Protein AF-A0A2M7W4J2-F1 (afdb_monomer_lite)

Organism: NCBI:txid1974499

Structure (mmCIF, N/CA/C/O backbone):
data_AF-A0A2M7W4J2-F1
#
_entry.id   AF-A0A2M7W4J2-F1
#
loop_
_atom_site.group_PDB
_atom_site.id
_atom_site.type_symbol
_atom_site.label_atom_id
_atom_site.label_alt_id
_atom_site.label_comp_id
_atom_site.label_asym_id
_atom_site.label_entity_id
_atom_site.label_seq_id
_atom_site.pdbx_PDB_ins_code
_atom_site.Cartn_x
_atom_site.Cartn_y
_atom_site.Cartn_z
_atom_site.occupancy
_atom_site.B_iso_or_equiv
_atom_site.auth_seq_id
_atom_site.auth_comp_id
_atom_site.auth_asym_id
_atom_site.auth_atom_id
_atom_site.pdbx_PDB_model_num
ATOM 1 N N . MET A 1 1 ? 3.471 -0.949 -27.650 1.00 71.94 1 MET A N 1
ATOM 2 C CA . MET A 1 1 ? 4.152 -2.247 -27.428 1.00 71.94 1 MET A CA 1
ATOM 3 C C . MET A 1 1 ? 5.600 -1.988 -27.048 1.00 71.94 1 MET A C 1
ATOM 5 O O . MET A 1 1 ? 6.153 -1.017 -27.544 1.00 71.94 1 MET A O 1
ATOM 9 N N . PRO A 1 2 ? 6.216 -2.787 -26.165 1.00 87.62 2 PRO A N 1
ATOM 10 C CA . PRO A 1 2 ? 7.646 -2.674 -25.909 1.00 87.62 2 PRO A CA 1
ATOM 11 C C . PRO A 1 2 ? 8.439 -3.092 -27.154 1.00 87.62 2 PRO A C 1
ATOM 13 O O . PRO A 1 2 ? 8.385 -4.252 -27.564 1.00 87.62 2 PRO A O 1
ATOM 16 N N . ILE A 1 3 ? 9.152 -2.140 -27.753 1.00 91.50 3 ILE A N 1
ATOM 17 C CA . ILE A 1 3 ? 9.904 -2.352 -28.999 1.00 91.50 3 ILE A CA 1
ATOM 18 C C . ILE A 1 3 ? 11.287 -2.936 -28.679 1.00 91.50 3 ILE A C 1
ATOM 20 O O . ILE A 1 3 ? 11.673 -3.972 -29.218 1.00 91.50 3 ILE A O 1
ATOM 24 N N . THR A 1 4 ? 11.995 -2.344 -27.716 1.00 96.81 4 THR A N 1
ATOM 25 C CA . THR A 1 4 ? 13.329 -2.789 -27.291 1.00 96.81 4 THR A CA 1
ATOM 26 C C . THR A 1 4 ? 13.275 -3.996 -26.346 1.00 96.81 4 THR A C 1
ATOM 28 O O . THR A 1 4 ? 12.292 -4.233 -25.633 1.00 96.81 4 THR A O 1
ATOM 31 N N . SER A 1 5 ? 14.363 -4.768 -26.292 1.00 94.06 5 SER A N 1
ATOM 32 C CA . SER A 1 5 ? 14.517 -5.907 -25.371 1.00 94.06 5 SER A CA 1
ATOM 33 C C . SER A 1 5 ? 14.395 -5.489 -23.896 1.00 94.06 5 SER A C 1
ATOM 35 O O . SER A 1 5 ? 13.740 -6.176 -23.104 1.00 94.06 5 SER A O 1
ATOM 37 N N . SER A 1 6 ? 14.940 -4.323 -23.536 1.00 94.94 6 SER A N 1
ATOM 38 C CA . SER A 1 6 ? 14.824 -3.730 -22.199 1.00 94.94 6 SER A CA 1
ATOM 39 C C . SER A 1 6 ? 13.374 -3.393 -21.845 1.00 94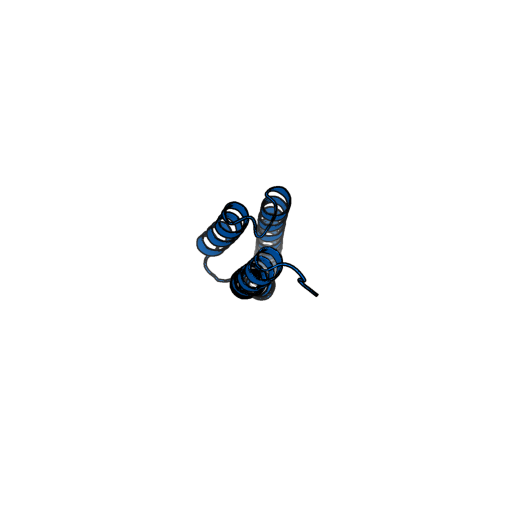.94 6 SER A C 1
ATOM 41 O O . SER A 1 6 ? 12.918 -3.730 -20.749 1.00 94.94 6 SER A O 1
ATOM 43 N N . ALA A 1 7 ? 12.606 -2.834 -22.785 1.00 96.31 7 ALA A N 1
ATOM 44 C CA . ALA A 1 7 ? 11.189 -2.550 -22.587 1.00 96.31 7 ALA A CA 1
ATOM 45 C C . ALA A 1 7 ? 10.363 -3.838 -22.408 1.00 96.31 7 ALA A C 1
ATOM 47 O O . ALA A 1 7 ? 9.479 -3.892 -21.549 1.00 96.31 7 ALA A O 1
ATOM 48 N N . LYS A 1 8 ? 10.674 -4.910 -23.155 1.00 96.19 8 LYS A N 1
ATOM 49 C CA . LYS A 1 8 ? 10.005 -6.220 -23.006 1.00 96.19 8 LYS A CA 1
ATOM 50 C C . LYS A 1 8 ? 10.259 -6.810 -21.615 1.00 96.19 8 LYS A C 1
ATOM 52 O O . LYS A 1 8 ? 9.330 -7.295 -20.964 1.00 96.19 8 LYS A O 1
ATOM 57 N N . LYS A 1 9 ? 11.499 -6.714 -21.118 1.00 95.69 9 LYS A N 1
ATOM 58 C CA . LYS A 1 9 ? 11.864 -7.121 -19.749 1.00 95.69 9 LYS A CA 1
ATOM 59 C C . LYS A 1 9 ? 11.140 -6.276 -18.699 1.00 95.69 9 LYS A C 1
ATOM 61 O O . LYS A 1 9 ? 10.588 -6.833 -17.750 1.00 95.69 9 LYS A O 1
ATOM 66 N N . ALA A 1 10 ? 11.100 -4.956 -18.877 1.00 96.31 10 ALA A N 1
ATOM 67 C CA . ALA A 1 10 ? 10.411 -4.046 -17.967 1.00 96.31 10 ALA A CA 1
ATOM 68 C C . ALA A 1 10 ? 8.914 -4.377 -17.854 1.00 96.31 10 ALA A C 1
ATOM 70 O O . ALA A 1 10 ? 8.391 -4.441 -16.741 1.00 96.31 10 ALA A O 1
ATOM 71 N N . LEU A 1 11 ? 8.249 -4.679 -18.976 1.00 96.25 11 LEU A N 1
ATOM 72 C CA . LEU A 1 11 ? 6.848 -5.106 -18.992 1.00 96.25 11 LEU A CA 1
ATOM 73 C C . LEU A 1 11 ? 6.641 -6.385 -18.169 1.00 96.25 11 LEU A C 1
ATOM 75 O O . LEU A 1 11 ? 5.750 -6.425 -17.319 1.00 96.25 11 LEU A O 1
ATOM 79 N N . ARG A 1 12 ? 7.493 -7.400 -18.353 1.00 95.44 12 ARG A N 1
ATOM 80 C CA . ARG A 1 12 ? 7.419 -8.662 -17.596 1.00 95.44 12 ARG A CA 1
ATOM 81 C C . ARG A 1 12 ? 7.573 -8.431 -16.091 1.00 95.44 12 ARG A C 1
ATOM 83 O O . ARG A 1 12 ? 6.777 -8.919 -15.292 1.00 95.44 12 ARG A O 1
ATOM 90 N N . VAL A 1 13 ? 8.560 -7.626 -15.694 1.00 96.62 13 VAL A N 1
ATOM 91 C CA . VAL A 1 13 ? 8.782 -7.261 -14.285 1.00 96.62 13 VAL A CA 1
ATOM 92 C C . VAL A 1 13 ? 7.591 -6.481 -13.723 1.00 96.62 13 VAL A C 1
ATOM 94 O O . VAL A 1 13 ? 7.167 -6.734 -12.593 1.00 96.62 13 VAL A O 1
ATOM 97 N N . ALA A 1 14 ? 7.027 -5.552 -14.496 1.00 95.69 14 ALA A N 1
ATOM 98 C CA . ALA A 1 14 ? 5.863 -4.775 -14.091 1.00 95.69 14 ALA A CA 1
ATOM 99 C C . ALA A 1 14 ? 4.634 -5.667 -13.868 1.00 95.69 14 ALA A C 1
ATOM 101 O O . ALA A 1 14 ? 3.940 -5.495 -12.866 1.00 95.69 14 ALA A O 1
ATOM 102 N N . GLN A 1 15 ? 4.397 -6.654 -14.735 1.00 96.19 15 GLN A N 1
ATOM 103 C CA . GLN A 1 15 ? 3.323 -7.638 -14.565 1.00 96.19 15 GLN A CA 1
ATOM 104 C C . GLN A 1 15 ? 3.504 -8.455 -13.281 1.00 96.19 15 GLN A C 1
ATOM 106 O O . GLN A 1 15 ? 2.584 -8.523 -12.461 1.00 96.19 15 GLN A O 1
ATOM 111 N N . SER A 1 16 ? 4.702 -8.994 -13.038 1.00 96.31 16 SER A N 1
ATOM 112 C CA . SER A 1 16 ? 4.996 -9.741 -11.808 1.00 96.31 16 SER A CA 1
ATOM 113 C C . SER A 1 16 ? 4.785 -8.885 -10.556 1.00 96.31 16 SER A C 1
ATOM 115 O O . SER A 1 16 ? 4.097 -9.304 -9.624 1.00 96.31 16 SER A O 1
ATOM 117 N N . LYS A 1 17 ? 5.275 -7.639 -10.549 1.00 94.88 17 LYS A N 1
ATOM 118 C CA . LYS A 1 17 ? 5.045 -6.694 -9.442 1.00 94.88 17 LYS A CA 1
ATOM 119 C C . LYS A 1 17 ? 3.562 -6.356 -9.269 1.00 94.88 17 LYS A C 1
ATOM 121 O O . LYS A 1 17 ? 3.080 -6.287 -8.139 1.00 94.88 17 LYS A O 1
ATOM 126 N N . LYS A 1 18 ? 2.820 -6.174 -10.366 1.00 95.56 18 LYS A N 1
ATOM 127 C CA . LYS A 1 18 ? 1.381 -5.875 -10.345 1.00 95.56 18 LYS A CA 1
ATOM 128 C C . LYS A 1 18 ? 0.600 -6.981 -9.644 1.00 95.56 18 LYS A C 1
ATOM 130 O O . LYS A 1 18 ? -0.160 -6.680 -8.729 1.00 95.56 18 LYS A O 1
ATOM 135 N N . THR A 1 19 ? 0.833 -8.247 -9.992 1.00 95.81 19 THR A N 1
ATOM 136 C CA . THR A 1 19 ? 0.117 -9.373 -9.363 1.00 95.81 19 THR A CA 1
ATOM 137 C C . THR A 1 19 ? 0.336 -9.425 -7.847 1.00 95.81 19 THR A C 1
ATOM 139 O O . THR A 1 19 ? -0.626 -9.576 -7.089 1.00 95.81 19 THR A O 1
ATOM 142 N N . GLN A 1 20 ? 1.575 -9.229 -7.385 1.00 92.81 20 GLN A N 1
ATOM 143 C CA . GLN A 1 20 ? 1.916 -9.213 -5.959 1.00 92.81 20 GLN A CA 1
ATOM 144 C C . GLN A 1 20 ? 1.293 -8.008 -5.238 1.00 92.81 20 GLN A C 1
ATOM 146 O O . GLN A 1 20 ? 0.660 -8.158 -4.187 1.00 92.81 20 GLN A O 1
ATOM 151 N N . ASN A 1 21 ? 1.398 -6.817 -5.830 1.00 93.88 21 ASN A N 1
ATOM 152 C CA . ASN A 1 21 ? 0.835 -5.593 -5.266 1.00 93.88 21 ASN A CA 1
ATOM 153 C C . ASN A 1 21 ? -0.695 -5.645 -5.204 1.00 93.88 21 ASN A C 1
ATOM 155 O O . ASN A 1 21 ? -1.288 -5.210 -4.216 1.00 93.88 21 ASN A O 1
ATOM 159 N N . ASP A 1 22 ? -1.348 -6.226 -6.208 1.00 93.62 22 ASP A N 1
ATOM 160 C CA . ASP A 1 22 ? -2.802 -6.353 -6.249 1.00 93.62 22 ASP A CA 1
ATOM 161 C C . ASP A 1 22 ? -3.330 -7.337 -5.199 1.00 93.62 22 ASP A C 1
ATOM 163 O O . ASP A 1 22 ? -4.426 -7.127 -4.672 1.00 93.62 22 ASP A O 1
ATOM 167 N N . LYS A 1 23 ? -2.570 -8.377 -4.825 1.00 91.88 23 LYS A N 1
ATOM 168 C CA . LYS A 1 23 ? -2.912 -9.234 -3.671 1.00 91.88 23 LYS A CA 1
ATOM 169 C C . LYS A 1 23 ? -2.945 -8.415 -2.374 1.00 91.88 23 LYS A C 1
ATOM 171 O O . LYS A 1 23 ? -3.929 -8.462 -1.635 1.00 91.88 23 LYS A O 1
ATOM 176 N N . LEU A 1 24 ? -1.922 -7.594 -2.129 1.00 89.12 24 LEU A N 1
ATOM 177 C CA . LEU A 1 24 ? -1.846 -6.745 -0.933 1.00 89.12 24 LEU A CA 1
ATOM 178 C C . LEU A 1 24 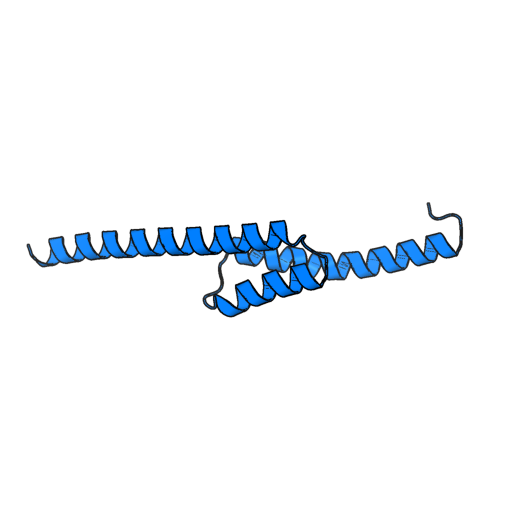? -2.904 -5.632 -0.925 1.00 89.12 24 LEU A C 1
ATOM 180 O O . LEU A 1 24 ? -3.542 -5.394 0.100 1.00 89.12 24 LEU A O 1
ATOM 184 N N . ARG A 1 25 ? -3.165 -4.996 -2.073 1.00 90.38 25 ARG A N 1
ATOM 185 C CA . ARG A 1 25 ? -4.244 -4.004 -2.224 1.00 90.38 25 ARG A CA 1
ATOM 186 C C . ARG A 1 25 ? -5.615 -4.610 -1.932 1.00 90.38 25 ARG A C 1
ATOM 188 O O . ARG A 1 25 ? -6.419 -3.979 -1.246 1.00 90.38 25 ARG A O 1
ATOM 195 N N . ARG A 1 26 ? -5.883 -5.826 -2.422 1.00 91.50 26 ARG A N 1
ATOM 196 C CA . ARG A 1 26 ? -7.124 -6.563 -2.134 1.00 91.50 26 ARG A CA 1
ATOM 197 C C . ARG A 1 26 ? -7.258 -6.871 -0.644 1.00 91.50 26 ARG A C 1
ATOM 199 O O . ARG A 1 26 ? -8.301 -6.560 -0.075 1.00 91.50 26 ARG A O 1
ATOM 206 N N . LYS A 1 27 ? -6.189 -7.359 -0.006 1.00 88.75 27 LYS A N 1
ATOM 207 C CA . LYS A 1 27 ? -6.158 -7.637 1.440 1.00 88.75 27 LYS A CA 1
ATOM 208 C C . LYS A 1 27 ? -6.402 -6.383 2.291 1.00 88.75 27 LYS A C 1
ATOM 210 O O . LYS A 1 27 ? -7.142 -6.431 3.266 1.00 88.75 27 LYS A O 1
ATOM 215 N N . LEU A 1 28 ? -5.844 -5.234 1.903 1.00 87.12 28 LEU A N 1
ATOM 216 C CA . LEU A 1 28 ? -6.138 -3.957 2.566 1.00 87.12 28 LEU A CA 1
ATOM 217 C C . LEU A 1 28 ? -7.610 -3.560 2.409 1.00 87.12 28 LEU A C 1
ATOM 219 O O . LEU A 1 28 ? -8.244 -3.164 3.382 1.00 87.12 28 LEU A O 1
ATOM 223 N N . LYS A 1 29 ? -8.175 -3.678 1.200 1.00 87.12 29 LYS A N 1
ATOM 224 C CA . LYS A 1 29 ? -9.591 -3.359 0.955 1.00 87.12 29 LYS A CA 1
ATOM 225 C C . LYS A 1 29 ? -10.529 -4.258 1.764 1.00 87.12 29 LYS A C 1
ATOM 227 O O . LYS A 1 29 ? -11.501 -3.750 2.319 1.00 87.12 29 LYS A O 1
ATOM 232 N N . SER A 1 30 ? -10.261 -5.563 1.839 1.00 87.56 30 SER A N 1
ATOM 233 C CA . SER A 1 30 ? -11.101 -6.500 2.598 1.00 87.56 30 SER A CA 1
ATOM 234 C C . SER A 1 30 ? -11.106 -6.180 4.090 1.00 87.56 30 SER A C 1
ATOM 236 O O . SER A 1 30 ? -12.161 -6.228 4.715 1.00 87.56 30 SER A O 1
ATOM 238 N N . LEU A 1 31 ? -9.965 -5.760 4.633 1.00 83.12 31 LEU A N 1
ATOM 239 C CA . LEU A 1 31 ? -9.815 -5.390 6.037 1.00 83.12 31 LEU A CA 1
ATOM 240 C C . LEU A 1 31 ? -10.690 -4.196 6.451 1.00 83.12 31 LEU A C 1
ATOM 242 O O . LEU A 1 31 ? -11.234 -4.164 7.548 1.00 83.12 31 LEU A O 1
ATOM 246 N N . PHE A 1 32 ? -10.870 -3.216 5.559 1.00 79.00 32 PHE A N 1
ATOM 247 C CA . PHE A 1 32 ? -11.758 -2.076 5.817 1.00 79.00 32 PHE A CA 1
ATOM 248 C C . PHE A 1 32 ? -13.246 -2.422 5.718 1.00 79.00 32 PHE A C 1
ATOM 250 O O . PHE A 1 32 ? -14.064 -1.704 6.300 1.00 79.00 32 PHE A O 1
ATOM 257 N N . LYS A 1 33 ? -13.594 -3.479 4.970 1.00 81.69 33 LYS A N 1
ATOM 258 C CA . LYS A 1 33 ? -14.969 -3.990 4.864 1.00 81.69 33 LYS A CA 1
ATOM 259 C C . LYS A 1 33 ? -15.331 -4.864 6.063 1.00 81.69 33 LYS A C 1
ATOM 261 O O . LYS A 1 33 ? -16.415 -4.719 6.611 1.00 81.69 33 LYS A O 1
ATOM 266 N N . LYS A 1 34 ? -14.423 -5.757 6.457 1.00 80.44 34 LYS A N 1
ATOM 267 C CA . LYS A 1 34 ? -14.575 -6.677 7.586 1.00 80.44 34 LYS A CA 1
ATOM 268 C C . LYS A 1 34 ? -13.368 -6.500 8.512 1.00 80.44 34 LYS A C 1
ATOM 270 O O . LYS A 1 34 ? -12.334 -7.122 8.258 1.00 80.44 34 LYS A O 1
ATOM 275 N N . PRO A 1 35 ? -13.454 -5.621 9.527 1.00 70.06 35 PRO A N 1
ATOM 276 C CA . PRO A 1 35 ? -12.348 -5.425 10.453 1.00 70.06 35 PRO A CA 1
ATOM 277 C C . PRO A 1 35 ? -12.077 -6.738 11.194 1.00 70.06 35 PRO A C 1
ATOM 279 O O . PRO A 1 35 ? -12.993 -7.337 11.759 1.00 70.06 35 PRO A O 1
ATOM 282 N N . SER A 1 36 ? -10.829 -7.209 11.160 1.00 72.81 36 SER A N 1
ATOM 283 C CA . SER A 1 36 ? -10.415 -8.344 11.984 1.00 72.81 36 SER A CA 1
ATOM 284 C C . SER A 1 36 ? -10.493 -7.972 13.461 1.00 72.81 36 SER A C 1
ATOM 286 O O . SER A 1 36 ? -10.337 -6.805 13.822 1.00 72.81 36 SER A O 1
ATOM 288 N N . LYS A 1 37 ? -10.687 -8.975 14.324 1.00 70.31 37 LYS A N 1
ATOM 289 C CA . LYS A 1 37 ? -10.705 -8.787 15.783 1.00 70.31 37 LYS A CA 1
ATOM 290 C C . LYS A 1 37 ? -9.384 -8.192 16.300 1.00 70.31 37 LYS A C 1
ATOM 292 O O . LYS A 1 37 ? -9.398 -7.384 17.222 1.00 70.31 37 LYS A O 1
ATOM 297 N N . ASN A 1 38 ? -8.267 -8.524 15.648 1.00 86.12 38 ASN A N 1
ATOM 298 C CA . ASN A 1 38 ? -6.941 -8.051 16.035 1.00 86.12 38 ASN A CA 1
ATOM 299 C C . ASN A 1 38 ? -6.612 -6.710 15.372 1.00 86.12 38 ASN A C 1
ATOM 301 O O . ASN A 1 38 ? -6.360 -6.635 14.166 1.00 86.12 38 ASN A O 1
ATOM 305 N N . LEU A 1 39 ? -6.593 -5.650 16.178 1.00 86.06 39 LEU A N 1
ATOM 306 C CA . LEU A 1 39 ? -6.263 -4.293 15.745 1.00 86.06 39 LEU A CA 1
ATOM 307 C C . LEU A 1 39 ? -4.768 -4.128 15.420 1.00 86.06 39 LEU A C 1
ATOM 309 O O . LEU A 1 39 ? -4.415 -3.463 14.446 1.00 86.06 39 LEU A O 1
ATOM 313 N N . SER A 1 40 ? -3.888 -4.761 16.197 1.00 88.12 40 SER A N 1
ATOM 314 C CA . SER A 1 40 ? -2.433 -4.673 16.016 1.00 88.12 40 SER A CA 1
ATOM 315 C C . SER A 1 40 ? -1.989 -5.224 14.658 1.00 88.12 40 SER A C 1
ATOM 317 O O . SER A 1 40 ? -1.210 -4.584 13.948 1.00 88.12 40 SER A O 1
ATOM 319 N N . ASP A 1 41 ? -2.567 -6.353 14.239 1.00 88.56 41 ASP A N 1
ATOM 320 C CA . ASP A 1 41 ? -2.286 -6.980 12.941 1.00 88.56 41 ASP A CA 1
ATOM 321 C C . ASP A 1 41 ? -2.691 -6.073 11.775 1.00 88.56 41 ASP A C 1
ATOM 323 O O . ASP A 1 41 ? -1.975 -5.951 10.776 1.00 88.56 41 ASP A O 1
ATOM 327 N N . VAL A 1 42 ? -3.829 -5.389 11.918 1.00 90.06 42 VAL A N 1
ATOM 328 C CA . VAL A 1 42 ? -4.335 -4.431 10.933 1.00 90.06 42 VAL A CA 1
ATOM 329 C C . VAL A 1 42 ? -3.375 -3.260 10.764 1.00 90.06 42 VAL A C 1
ATOM 331 O O . VAL A 1 42 ? -3.021 -2.911 9.635 1.00 90.06 42 VAL A O 1
ATOM 334 N N . ILE A 1 43 ? -2.946 -2.659 11.874 1.00 91.62 43 ILE A N 1
ATOM 335 C CA . ILE A 1 43 ? -2.034 -1.511 11.869 1.00 91.62 43 ILE A CA 1
ATOM 336 C C . ILE A 1 43 ? -0.690 -1.923 11.266 1.00 91.62 43 ILE A C 1
ATOM 338 O O . ILE A 1 43 ? -0.217 -1.273 10.332 1.00 91.62 43 ILE A O 1
ATOM 342 N N . SER A 1 44 ? -0.140 -3.060 11.707 1.00 92.06 44 SER A N 1
ATOM 343 C CA . SER A 1 44 ? 1.099 -3.626 11.165 1.00 92.06 44 SER A CA 1
ATOM 344 C C . SER A 1 44 ? 1.007 -3.850 9.654 1.00 92.06 44 SER A C 1
ATOM 346 O O . SER A 1 44 ? 1.940 -3.548 8.909 1.00 92.06 44 SER A O 1
ATOM 348 N N . MET A 1 45 ? -0.134 -4.335 9.156 1.00 91.44 45 MET A N 1
ATOM 349 C CA . MET A 1 45 ? -0.333 -4.546 7.723 1.00 91.44 45 MET A CA 1
ATOM 350 C C . MET A 1 45 ? -0.400 -3.234 6.928 1.00 91.44 45 MET A C 1
ATOM 352 O O . MET A 1 45 ? 0.144 -3.171 5.822 1.00 91.44 45 MET A O 1
ATOM 356 N N . ILE A 1 46 ? -1.031 -2.189 7.473 1.00 93.06 46 ILE A N 1
ATOM 357 C CA . ILE A 1 46 ? -1.051 -0.847 6.866 1.00 93.06 46 ILE A CA 1
ATOM 358 C C . ILE A 1 46 ? 0.378 -0.297 6.762 1.00 93.06 46 ILE A C 1
ATOM 360 O O . ILE A 1 46 ? 0.775 0.192 5.702 1.00 93.06 46 ILE A O 1
ATOM 364 N N . ASP A 1 47 ? 1.177 -0.453 7.813 1.00 93.88 47 ASP A N 1
ATOM 365 C CA . ASP A 1 47 ? 2.560 0.026 7.838 1.00 93.88 47 ASP A CA 1
ATOM 366 C C . ASP A 1 47 ? 3.468 -0.749 6.893 1.00 93.88 47 ASP A C 1
ATOM 368 O O . ASP A 1 47 ? 4.228 -0.155 6.127 1.00 93.88 47 ASP A O 1
ATOM 372 N N . LYS A 1 48 ? 3.323 -2.076 6.840 1.00 92.94 48 LYS A N 1
ATOM 373 C CA . LYS A 1 48 ? 4.028 -2.919 5.864 1.00 92.94 48 LYS A CA 1
ATOM 374 C C . LYS A 1 48 ? 3.684 -2.526 4.428 1.00 92.94 48 LYS A C 1
ATOM 376 O O . LYS A 1 48 ? 4.564 -2.537 3.568 1.00 92.94 48 LYS A O 1
ATOM 381 N N . ALA A 1 49 ? 2.434 -2.158 4.153 1.00 93.19 49 ALA A N 1
ATOM 382 C CA . ALA A 1 49 ? 2.034 -1.688 2.830 1.00 93.19 49 ALA A CA 1
ATOM 383 C C . ALA A 1 49 ? 2.639 -0.320 2.479 1.00 93.19 49 ALA A C 1
ATOM 385 O O . ALA A 1 49 ? 2.969 -0.092 1.313 1.00 93.19 49 ALA A O 1
ATOM 386 N N . SER A 1 50 ? 2.816 0.559 3.470 1.00 95.75 50 SER A N 1
ATOM 387 C CA . SER A 1 50 ? 3.534 1.825 3.298 1.00 95.75 50 SER A CA 1
ATOM 388 C C . SER A 1 50 ? 5.023 1.591 3.044 1.00 95.75 50 SER A C 1
ATOM 390 O O . SER A 1 50 ? 5.570 2.119 2.081 1.00 95.75 50 SER A O 1
ATOM 392 N N . LYS A 1 51 ? 5.670 0.732 3.844 1.00 94.38 51 LYS A N 1
ATOM 393 C CA . LYS A 1 51 ? 7.092 0.377 3.697 1.00 94.38 51 LYS A CA 1
ATOM 394 C C . LYS A 1 51 ? 7.397 -0.248 2.332 1.00 94.38 51 LYS A C 1
ATOM 396 O O . LYS A 1 51 ? 8.436 0.023 1.750 1.00 94.38 51 LYS A O 1
ATOM 401 N N . LYS A 1 52 ? 6.473 -1.054 1.797 1.00 91.00 52 LYS A N 1
ATOM 402 C CA . LYS A 1 52 ? 6.572 -1.658 0.455 1.00 91.00 52 LYS A CA 1
ATOM 403 C C . LYS A 1 52 ? 6.237 -0.688 -0.694 1.00 91.00 52 LYS A C 1
ATOM 405 O O . LYS A 1 52 ? 6.229 -1.116 -1.843 1.00 91.00 52 LYS A O 1
ATOM 410 N N . GLY A 1 53 ? 5.903 0.576 -0.414 1.00 93.12 53 GLY A N 1
ATOM 411 C CA . GLY A 1 53 ? 5.567 1.578 -1.435 1.00 93.12 53 GLY A CA 1
ATOM 412 C C . GLY A 1 53 ? 4.223 1.352 -2.140 1.00 93.12 53 GLY A C 1
ATOM 413 O O . GLY A 1 53 ? 3.963 1.931 -3.190 1.00 93.12 53 GLY A O 1
ATOM 414 N N . ILE A 1 54 ? 3.345 0.505 -1.591 1.00 92.88 54 ILE A N 1
ATOM 415 C CA . ILE A 1 54 ? 2.043 0.184 -2.203 1.00 92.88 54 ILE A CA 1
ATOM 416 C C . ILE A 1 54 ? 1.026 1.292 -1.917 1.00 92.88 54 ILE A C 1
ATOM 418 O O . ILE A 1 54 ? 0.150 1.576 -2.740 1.00 92.88 54 ILE A O 1
ATOM 422 N N . ILE A 1 55 ? 1.131 1.901 -0.736 1.00 93.94 55 ILE A N 1
ATOM 423 C CA . ILE A 1 55 ? 0.385 3.091 -0.335 1.00 93.94 55 ILE A CA 1
ATOM 424 C C . ILE A 1 55 ? 1.367 4.162 0.134 1.00 93.94 5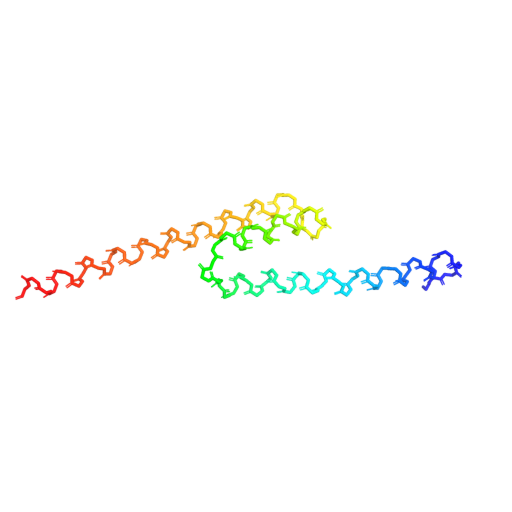5 ILE A C 1
ATOM 426 O O . ILE A 1 55 ? 2.385 3.855 0.740 1.00 93.94 55 ILE A O 1
ATOM 430 N N . HIS A 1 56 ? 1.045 5.426 -0.124 1.00 95.75 56 HIS A N 1
ATOM 431 C CA . HIS A 1 56 ? 1.835 6.544 0.382 1.00 95.75 56 HIS A CA 1
ATOM 432 C C . HIS A 1 56 ? 1.688 6.688 1.908 1.00 95.75 56 HIS A C 1
ATOM 434 O O . HIS A 1 56 ? 0.619 6.388 2.451 1.00 95.75 56 HIS A O 1
ATOM 440 N N . LYS A 1 57 ? 2.704 7.245 2.583 1.00 96.19 57 LYS A N 1
ATOM 441 C CA . LYS A 1 57 ? 2.711 7.495 4.040 1.00 96.19 57 LYS A CA 1
ATOM 442 C C . LYS A 1 57 ? 1.462 8.243 4.525 1.00 96.19 57 LYS A C 1
ATOM 444 O O . LYS A 1 57 ? 0.796 7.821 5.465 1.00 96.19 57 LYS A O 1
ATOM 449 N N . ASN A 1 58 ? 1.034 9.269 3.787 1.00 96.94 58 ASN A N 1
ATOM 450 C CA . ASN A 1 58 ? -0.171 10.034 4.135 1.00 96.94 58 ASN A CA 1
ATOM 451 C C . ASN A 1 58 ? -1.441 9.180 4.023 1.00 96.94 58 ASN A C 1
ATOM 453 O O . ASN A 1 58 ? -2.370 9.315 4.816 1.00 96.94 58 ASN A O 1
ATOM 457 N N . LYS A 1 59 ? -1.488 8.259 3.053 1.00 95.25 59 LYS A N 1
ATOM 458 C CA . LYS A 1 59 ? -2.618 7.342 2.890 1.00 95.25 59 LYS A CA 1
ATOM 459 C C . LYS A 1 59 ? -2.662 6.326 4.028 1.00 95.25 59 LYS A C 1
ATOM 461 O O . LYS A 1 59 ? -3.750 6.061 4.530 1.00 95.25 59 LYS A O 1
ATOM 466 N N . ALA A 1 60 ? -1.507 5.824 4.464 1.00 95.50 60 ALA A N 1
ATOM 467 C CA . ALA A 1 60 ? -1.391 4.975 5.646 1.00 95.50 60 ALA A CA 1
ATOM 468 C C . ALA A 1 60 ? -1.888 5.699 6.910 1.00 95.50 60 ALA A C 1
ATOM 470 O O . ALA A 1 60 ? -2.744 5.171 7.618 1.00 95.50 60 ALA A O 1
ATOM 471 N N . ASN A 1 61 ? -1.469 6.948 7.127 1.00 95.94 61 ASN A N 1
ATOM 472 C CA . ASN A 1 61 ? -1.922 7.760 8.262 1.00 95.94 61 ASN A CA 1
ATOM 473 C C . ASN A 1 61 ? -3.440 7.989 8.235 1.00 95.94 61 ASN A C 1
ATOM 475 O O . ASN A 1 61 ? -4.124 7.749 9.230 1.00 95.94 61 ASN A O 1
ATOM 479 N N . ARG A 1 62 ? -4.004 8.350 7.073 1.00 94.62 62 ARG A N 1
ATOM 480 C CA . ARG A 1 62 ? -5.464 8.489 6.911 1.00 94.62 62 ARG A CA 1
ATOM 481 C C . ARG A 1 62 ? -6.208 7.186 7.186 1.00 94.62 62 ARG A C 1
ATOM 483 O O . ARG A 1 62 ? -7.309 7.205 7.726 1.00 94.62 62 ARG A O 1
ATOM 490 N N . PHE A 1 63 ? -5.633 6.056 6.796 1.00 92.56 63 PHE A N 1
ATOM 491 C CA . PHE A 1 63 ? -6.193 4.731 7.033 1.00 92.56 63 PHE A CA 1
ATOM 492 C C . PHE A 1 63 ? -6.208 4.360 8.516 1.00 92.56 63 PHE A C 1
ATOM 494 O O . PHE A 1 63 ? -7.247 3.910 9.000 1.00 92.56 63 PHE A O 1
ATOM 501 N N . LYS A 1 64 ? -5.127 4.640 9.251 1.00 91.75 64 LYS A N 1
ATOM 502 C CA . LYS A 1 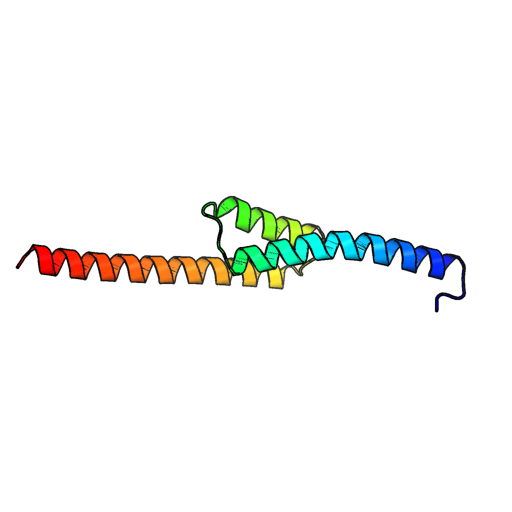64 ? -5.089 4.490 10.713 1.00 91.75 64 LYS A CA 1
ATOM 503 C C . LYS A 1 64 ? -6.112 5.393 11.403 1.00 91.75 64 LYS A C 1
ATOM 505 O O . LYS A 1 64 ? -6.909 4.904 12.197 1.00 91.75 64 LYS A O 1
ATOM 510 N N . ALA A 1 65 ? -6.166 6.674 11.038 1.00 92.88 65 ALA A N 1
ATOM 511 C CA . ALA A 1 65 ? -7.116 7.625 11.617 1.00 92.88 65 ALA A CA 1
ATOM 512 C C . ALA A 1 65 ? -8.578 7.189 11.400 1.00 92.88 65 ALA A C 1
ATOM 514 O O . ALA A 1 65 ? -9.370 7.157 12.341 1.00 92.88 65 ALA A O 1
ATOM 515 N N . LYS A 1 66 ? -8.930 6.767 10.176 1.00 89.81 66 LYS A N 1
ATOM 516 C CA . LYS A 1 66 ? -10.273 6.248 9.861 1.00 89.81 66 LYS A CA 1
ATOM 517 C C . LYS A 1 66 ? -10.626 4.999 10.664 1.00 89.81 66 LYS A C 1
ATOM 519 O O . LYS A 1 66 ? -11.776 4.850 11.070 1.00 89.81 66 LYS A O 1
ATOM 524 N N . LEU A 1 67 ? -9.666 4.097 10.864 1.00 88.50 67 LEU A N 1
ATOM 525 C CA . LEU A 1 67 ? -9.869 2.893 11.663 1.00 88.50 67 LEU A CA 1
ATOM 526 C C . LEU A 1 67 ? -10.188 3.263 13.116 1.00 88.50 67 LEU A C 1
ATOM 528 O O . LEU A 1 67 ? -11.216 2.842 13.636 1.00 88.50 67 LEU A O 1
ATOM 532 N N . MET A 1 68 ? -9.377 4.125 13.728 1.00 88.62 68 MET A N 1
ATOM 533 C CA . MET A 1 68 ? -9.578 4.564 15.113 1.00 88.62 68 MET A CA 1
ATOM 534 C C . MET A 1 68 ? -10.902 5.306 15.310 1.00 88.62 68 MET A C 1
ATOM 536 O O . MET A 1 68 ? -11.627 5.032 16.265 1.00 88.62 68 MET A O 1
ATOM 540 N N . ALA A 1 69 ? -11.282 6.176 14.371 1.00 87.88 69 ALA A N 1
ATOM 541 C CA . ALA A 1 69 ? -12.572 6.863 14.408 1.00 87.88 69 ALA A CA 1
ATOM 542 C C . ALA A 1 69 ? -13.761 5.881 14.362 1.00 87.88 69 ALA A C 1
ATOM 544 O O . ALA A 1 69 ? -14.731 6.030 15.111 1.00 87.88 69 ALA A O 1
ATOM 545 N N . LYS A 1 70 ? -13.680 4.830 13.533 1.00 84.25 70 LYS A N 1
ATOM 546 C CA . LYS A 1 70 ? -14.694 3.762 13.499 1.00 84.25 70 LYS A CA 1
ATOM 547 C C . LYS A 1 70 ? -14.766 2.983 14.814 1.00 84.25 70 LYS A C 1
ATOM 549 O O . LYS A 1 70 ? -15.857 2.646 15.260 1.00 84.25 70 LYS A O 1
ATOM 554 N N . LEU A 1 71 ? -13.632 2.713 15.458 1.00 83.31 71 LEU A N 1
ATOM 555 C CA . LEU A 1 71 ? -13.635 2.057 16.767 1.00 83.31 71 LEU A CA 1
ATOM 556 C C . LEU A 1 71 ? -14.276 2.955 17.831 1.00 83.31 71 LEU A C 1
ATOM 558 O O . LEU A 1 71 ? -15.168 2.499 18.540 1.00 83.31 71 LEU A O 1
ATOM 562 N N . LYS A 1 72 ? -13.900 4.238 17.898 1.00 83.88 72 LYS A N 1
ATOM 563 C CA . LYS A 1 72 ? -14.462 5.194 18.867 1.00 83.88 72 LYS A CA 1
ATOM 564 C C . LYS A 1 72 ? -15.981 5.332 18.735 1.00 83.88 72 LYS A C 1
ATOM 566 O O . LYS A 1 72 ? -16.682 5.316 19.742 1.00 83.88 72 LYS A O 1
ATOM 571 N N . THR A 1 73 ? -16.489 5.422 17.506 1.00 80.25 73 THR A N 1
ATOM 572 C CA . THR A 1 73 ? -17.939 5.493 17.239 1.00 80.25 73 THR A CA 1
ATOM 573 C C . THR A 1 73 ? -18.672 4.203 17.615 1.00 80.25 73 THR A C 1
ATOM 575 O O . THR A 1 73 ? -19.775 4.255 18.153 1.00 80.25 73 THR A O 1
ATOM 578 N N . ASN A 1 74 ? -18.064 3.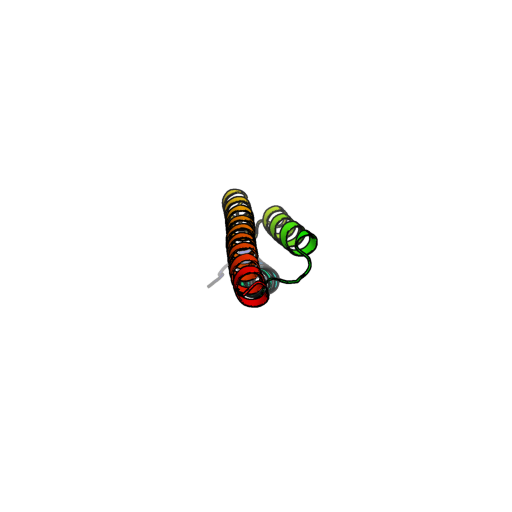033 17.403 1.00 76.31 74 ASN A N 1
ATOM 579 C CA . ASN A 1 74 ? -18.636 1.766 17.867 1.00 76.31 74 ASN A CA 1
ATOM 580 C C . ASN A 1 74 ? -18.633 1.656 19.401 1.00 76.31 74 ASN A C 1
ATOM 582 O O . ASN A 1 74 ? -19.615 1.195 19.982 1.00 76.31 74 ASN A O 1
ATOM 586 N N . LEU A 1 75 ? -17.569 2.115 20.067 1.00 75.44 75 LEU A N 1
ATOM 587 C CA . LEU A 1 75 ? -17.484 2.153 21.530 1.00 75.44 75 LEU A CA 1
ATOM 588 C C . LEU A 1 75 ? -18.544 3.086 22.137 1.00 75.44 75 LEU A C 1
ATOM 590 O O . LEU A 1 75 ? -19.202 2.700 23.102 1.00 75.44 75 LEU A O 1
ATOM 594 N N . SER A 1 76 ? -18.761 4.273 21.558 1.00 74.00 76 SER A N 1
ATOM 595 C CA . SER A 1 76 ? -19.787 5.209 22.041 1.00 74.00 76 SER A CA 1
ATOM 596 C C . SER A 1 76 ? -21.208 4.673 21.852 1.00 74.00 76 SER A C 1
ATOM 598 O O . SER A 1 76 ? -22.056 4.865 22.718 1.00 74.00 76 SER A O 1
ATOM 600 N N . LYS A 1 77 ? -21.473 3.949 20.756 1.00 71.31 77 LYS A N 1
ATOM 601 C CA . LYS A 1 77 ? -22.760 3.264 20.546 1.00 71.31 77 LYS A CA 1
ATOM 602 C C . LYS A 1 77 ? -22.980 2.117 21.537 1.00 71.31 77 LYS A C 1
ATOM 604 O O . LYS A 1 77 ? -24.103 1.890 21.980 1.00 71.31 77 LYS A O 1
ATOM 609 N N . LYS A 1 78 ? -21.919 1.392 21.909 1.00 68.50 78 LYS A N 1
ATOM 610 C CA . LYS A 1 78 ? -22.008 0.306 22.896 1.00 68.50 78 LYS A CA 1
ATOM 611 C C . LYS A 1 78 ? -22.341 0.841 24.292 1.00 68.50 78 LYS A C 1
ATOM 613 O O . LYS A 1 78 ? -23.188 0.263 24.967 1.00 68.50 78 LYS A O 1
ATOM 618 N N .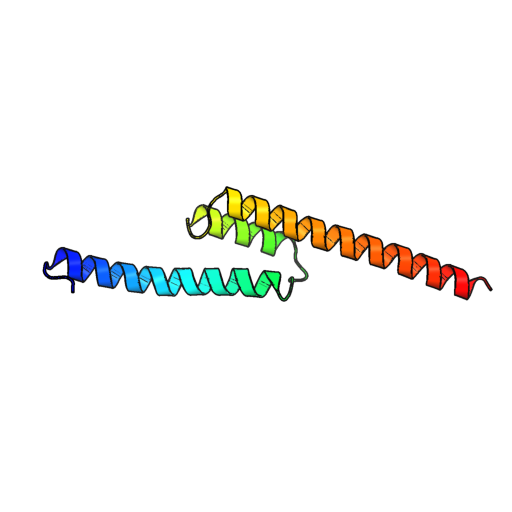 SER A 1 79 ? -21.742 1.961 24.703 1.00 71.50 79 SER A N 1
ATOM 619 C CA . SER A 1 79 ? -21.994 2.555 26.023 1.00 71.50 79 SER A CA 1
ATOM 620 C C . SER A 1 79 ? -23.396 3.163 26.157 1.00 71.50 79 SER A C 1
ATOM 622 O O . SER A 1 79 ? -24.017 3.009 27.211 1.00 71.50 79 SER A O 1
ATOM 624 N N . SER A 1 80 ? -23.946 3.779 25.103 1.00 69.81 80 SER A N 1
ATOM 625 C CA . SER A 1 80 ? -25.333 4.271 25.107 1.00 69.81 80 SER A CA 1
ATOM 626 C C . SER A 1 80 ? -26.356 3.128 25.148 1.00 69.81 80 SER A C 1
ATOM 628 O O . SER A 1 80 ? -27.324 3.205 25.902 1.00 69.81 80 SER A O 1
ATOM 630 N N . ALA A 1 81 ? -26.107 2.031 24.423 1.00 65.25 81 ALA A N 1
ATOM 631 C CA . ALA A 1 81 ? -26.959 0.838 24.441 1.00 65.25 81 ALA A CA 1
ATOM 632 C C . ALA A 1 81 ? -26.926 0.089 25.789 1.00 65.25 81 ALA A C 1
ATOM 634 O O . ALA A 1 81 ? -27.914 -0.514 26.200 1.00 65.25 81 ALA A O 1
ATOM 635 N N . GLN A 1 82 ? -25.801 0.123 26.508 1.00 64.56 82 GLN A N 1
ATOM 636 C CA . GLN A 1 82 ? -25.707 -0.460 27.851 1.00 64.56 82 GLN A CA 1
ATOM 637 C C . GLN A 1 82 ? -26.433 0.389 28.902 1.00 64.56 82 GLN A C 1
ATOM 639 O O . GLN A 1 82 ? -27.031 -0.167 29.823 1.00 64.56 82 GLN A O 1
ATOM 644 N N . LYS A 1 83 ? -26.424 1.722 28.757 1.00 61.72 83 LYS A N 1
ATOM 645 C CA . LYS A 1 83 ? -27.176 2.632 29.635 1.00 61.72 83 LYS A CA 1
ATOM 646 C C . LYS A 1 83 ? -28.691 2.470 29.480 1.00 61.72 83 LYS A C 1
ATOM 648 O O . LYS A 1 83 ? -29.378 2.445 30.494 1.00 61.72 83 LYS A O 1
ATOM 653 N N . SER A 1 84 ? -29.211 2.302 28.260 1.00 62.56 84 SER A N 1
ATOM 654 C CA . SER A 1 84 ? -30.648 2.061 28.051 1.00 62.56 84 SER A CA 1
ATOM 655 C C . SER A 1 84 ? -31.102 0.711 28.618 1.00 62.56 84 SER A C 1
ATOM 657 O O . SER A 1 84 ? -32.098 0.667 29.330 1.00 62.56 84 SER A O 1
ATOM 659 N N . LYS A 1 85 ? -30.328 -0.368 28.418 1.00 63.62 85 LYS A N 1
ATOM 660 C CA . LYS A 1 85 ? -30.621 -1.686 29.018 1.00 63.62 85 LYS A CA 1
ATOM 661 C C . LYS A 1 85 ? -30.610 -1.665 30.550 1.00 63.62 85 LYS A C 1
ATOM 663 O O . LYS A 1 85 ? -31.490 -2.251 31.167 1.00 63.62 85 LYS A O 1
ATOM 668 N N . LYS A 1 86 ? -29.658 -0.958 31.172 1.00 61.53 86 LYS A N 1
ATOM 669 C CA . LYS A 1 86 ? -29.620 -0.786 32.637 1.00 61.53 86 LYS A CA 1
ATOM 670 C C . LYS A 1 86 ? -30.774 0.063 33.177 1.00 61.53 86 LYS A C 1
ATOM 672 O O . LYS A 1 86 ? -31.136 -0.116 34.329 1.00 61.53 86 LYS A O 1
ATOM 677 N N . LYS A 1 87 ? -31.325 0.986 32.381 1.00 60.97 87 LYS A N 1
ATOM 678 C CA . LYS A 1 87 ? -32.476 1.815 32.774 1.00 60.97 87 LYS A CA 1
ATOM 679 C C . LYS A 1 87 ? -33.787 1.021 32.729 1.00 60.97 87 LYS A C 1
ATOM 681 O O . LYS A 1 87 ? -34.616 1.209 33.601 1.00 60.97 87 LYS A O 1
ATOM 686 N N . VAL A 1 88 ? -33.928 0.117 31.756 1.00 60.78 88 VAL A N 1
ATOM 687 C CA . VAL A 1 88 ? -35.080 -0.796 31.636 1.00 60.78 88 VAL A CA 1
ATOM 688 C C . VAL A 1 88 ? -35.050 -1.896 32.698 1.00 60.78 88 VAL A C 1
ATOM 690 O O . VAL A 1 88 ? -36.088 -2.228 33.228 1.00 60.78 88 VAL A O 1
ATOM 693 N N . ALA A 1 89 ? -33.876 -2.420 33.064 1.00 59.31 89 ALA A N 1
ATOM 694 C CA . ALA A 1 89 ? -33.749 -3.431 34.124 1.00 59.31 89 ALA A CA 1
ATOM 695 C C . ALA A 1 89 ? -33.851 -2.869 35.561 1.00 59.31 89 ALA A C 1
ATOM 697 O O . ALA A 1 89 ? -33.678 -3.613 36.520 1.00 59.31 89 ALA A O 1
ATOM 698 N N . LYS A 1 90 ? -34.022 -1.549 35.707 1.00 53.91 90 LYS A N 1
ATOM 699 C CA . LYS A 1 90 ? -34.154 -0.846 36.995 1.00 53.91 90 LYS A CA 1
ATOM 700 C C . LYS A 1 90 ? -35.566 -0.262 37.195 1.00 53.91 90 LYS A C 1
ATOM 702 O O . LYS A 1 90 ? -35.797 0.386 38.211 1.00 53.91 90 LYS A O 1
ATOM 707 N N . LEU A 1 91 ? -36.445 -0.452 36.210 1.00 49.94 91 LEU A N 1
ATOM 708 C CA . LEU A 1 91 ? -37.895 -0.251 36.261 1.00 49.94 91 LEU A CA 1
ATOM 709 C C . LEU A 1 91 ? -38.545 -1.625 36.430 1.00 49.94 91 LEU A C 1
ATOM 711 O O . LEU A 1 91 ? -39.584 -1.675 37.112 1.00 49.94 91 LEU A O 1
#

Radius of gyration: 21.3 Å; chains: 1; bounding box: 53×20×66 Å

Sequence (91 aa):
MPITSSAKKALRVAQSKKTQNDKLRRKLKSLFKKPSKNLSDVISMIDKASKKGIIHKNKANRFKAKLMAKLKTNLSKKSSAQKSKKKVAKL

Secondary structure (DSSP, 8-state):
---SHHHHHHHHHHHHHHHHHHHHHHHHHHHHHS--S-HHHHHHHHHHHHHTTSS-HHHHHHHHHHHHHHHHHHHHHHHHHHHHHHHHTT-

pLDDT: mean 85.37, std 12.01, range [49.94, 96.94]

InterPro domains:
  IPR002583 Small ribosomal subunit protein bS20 [MF_00500] (1-73)
  IPR002583 Small ribosomal subunit protein bS20 [PF01649] (4-72)
  IPR002583 Small ribosomal subunit protein bS20 [TIGR00029] (1-72)
  IPR036510 Small ribosomal subunit protein bS20 superfamily [G3DSA:1.20.58.110] (1-74)
  IPR036510 Small ribosomal subunit protein bS20 superfamily [SSF46992] (5-75)

Foldseek 3Di:
DQPDPVSVVVVVVVVVVCVVLVVLVVVLVVCVVPPDPDPVVNLVSLVVCCVVVSDPPVVSVVSNVVVVVVVVVVVVVVVVVVVVVVVVVVD